Protein AF-A0A7C3UD13-F1 (afdb_monomer_lite)

Structure (mmCIF, N/CA/C/O backbone):
data_AF-A0A7C3UD13-F1
#
_entry.id   AF-A0A7C3UD13-F1
#
loop_
_atom_site.group_PDB
_atom_site.id
_atom_site.type_symbol
_atom_site.label_atom_id
_atom_site.label_alt_id
_atom_site.label_comp_id
_atom_site.label_asym_id
_atom_site.label_entity_id
_atom_site.label_seq_id
_atom_site.pdbx_PDB_ins_code
_atom_site.Cartn_x
_atom_site.Cartn_y
_atom_site.Cartn_z
_atom_site.occupancy
_atom_site.B_iso_or_equiv
_atom_site.auth_seq_id
_atom_site.auth_comp_id
_atom_site.auth_asym_id
_atom_site.auth_atom_id
_atom_site.pdbx_PDB_model_num
ATOM 1 N N . MET A 1 1 ? -13.823 -8.697 20.970 1.00 57.53 1 MET A N 1
ATOM 2 C CA . MET A 1 1 ? -12.431 -8.919 20.507 1.00 57.53 1 MET A CA 1
ATOM 3 C C . MET A 1 1 ? -12.376 -8.844 18.972 1.00 57.53 1 MET A C 1
ATOM 5 O O . MET A 1 1 ? -11.505 -9.437 18.350 1.00 57.53 1 MET A O 1
ATOM 9 N N . ASP A 1 2 ? -13.266 -8.051 18.353 1.00 77.50 2 ASP A N 1
ATOM 10 C CA . ASP A 1 2 ? -13.757 -8.352 16.995 1.00 77.50 2 ASP A CA 1
ATOM 11 C C . ASP A 1 2 ? -13.256 -7.370 15.931 1.00 77.50 2 ASP A C 1
ATOM 13 O O . ASP A 1 2 ? -13.051 -7.743 14.779 1.00 77.50 2 ASP A O 1
ATOM 17 N N . ASN A 1 3 ? -12.941 -6.129 16.322 1.00 86.81 3 ASN A N 1
ATOM 18 C CA . ASN A 1 3 ? -12.449 -5.120 15.381 1.00 86.81 3 ASN A CA 1
ATOM 19 C C . ASN A 1 3 ? -11.005 -5.390 14.917 1.00 86.81 3 ASN A C 1
ATOM 21 O O . ASN A 1 3 ? -10.668 -5.201 13.753 1.00 86.81 3 ASN A O 1
ATOM 25 N N . LYS A 1 4 ? -10.142 -5.879 15.818 1.00 87.88 4 LYS A N 1
ATOM 26 C CA . LYS A 1 4 ? -8.741 -6.184 15.486 1.00 87.88 4 LYS A CA 1
ATOM 27 C C . LYS A 1 4 ? -8.640 -7.318 14.463 1.00 87.88 4 LYS A C 1
ATOM 29 O O . LYS A 1 4 ? -7.922 -7.176 13.480 1.00 87.88 4 LYS A O 1
ATOM 34 N N . LYS A 1 5 ? -9.398 -8.398 14.672 1.00 91.56 5 LYS A N 1
ATOM 35 C CA . LYS A 1 5 ? -9.448 -9.5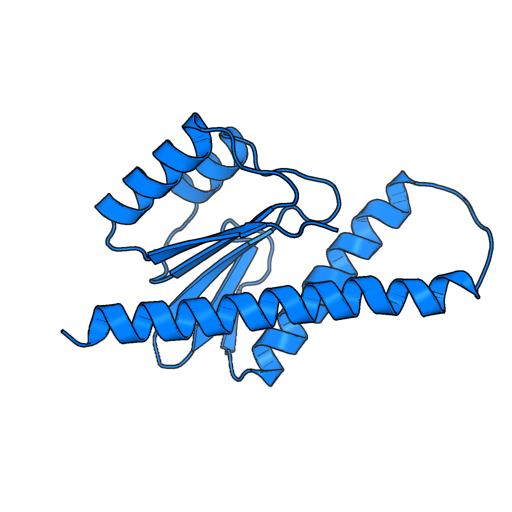42 13.756 1.00 91.56 5 LYS A CA 1
ATOM 36 C C . LYS A 1 5 ? -9.952 -9.123 12.370 1.00 91.56 5 LYS A C 1
ATOM 38 O O . LYS A 1 5 ? -9.318 -9.444 11.373 1.00 91.56 5 LYS A O 1
ATOM 43 N N . LYS A 1 6 ? -11.007 -8.300 12.317 1.00 92.94 6 LYS A N 1
ATOM 44 C CA . LYS A 1 6 ? -11.531 -7.735 11.064 1.00 92.94 6 LYS A CA 1
ATOM 45 C C . LYS A 1 6 ? -10.485 -6.905 10.304 1.00 92.94 6 LYS A C 1
ATOM 47 O O . LYS A 1 6 ? -10.350 -7.043 9.091 1.00 92.94 6 LYS A O 1
ATOM 52 N N . LEU A 1 7 ? -9.720 -6.059 11.001 1.00 93.75 7 LEU A N 1
ATOM 53 C CA . LEU A 1 7 ? -8.634 -5.289 10.379 1.00 93.75 7 LEU A CA 1
ATOM 54 C C . LEU A 1 7 ? -7.526 -6.199 9.832 1.00 93.75 7 LEU A C 1
ATOM 56 O O . LEU A 1 7 ? -6.999 -5.941 8.753 1.00 93.75 7 LEU A O 1
ATOM 60 N N . GLU A 1 8 ? -7.175 -7.259 10.559 1.00 94.19 8 GLU A N 1
ATOM 61 C CA . GLU A 1 8 ? -6.166 -8.233 10.134 1.00 94.19 8 GLU A CA 1
ATOM 62 C C . GLU A 1 8 ? -6.607 -9.029 8.897 1.00 94.19 8 GLU A C 1
ATOM 64 O O . GLU A 1 8 ? -5.792 -9.236 7.995 1.00 94.19 8 GLU A O 1
ATOM 69 N N . GLU A 1 9 ? -7.885 -9.409 8.818 1.00 94.75 9 GLU A N 1
ATOM 70 C CA . GLU A 1 9 ? -8.494 -10.071 7.656 1.00 94.75 9 GLU A CA 1
ATOM 71 C C . GLU A 1 9 ? -8.458 -9.170 6.415 1.00 94.75 9 GLU A C 1
ATOM 73 O O . GLU A 1 9 ? -7.958 -9.581 5.367 1.00 94.75 9 GLU A O 1
ATOM 78 N N . ILE A 1 10 ? -8.879 -7.910 6.546 1.00 94.94 10 ILE A N 1
ATOM 79 C CA . ILE A 1 10 ? -8.844 -6.940 5.441 1.00 94.94 10 ILE A CA 1
ATOM 80 C C . ILE A 1 10 ? -7.403 -6.626 5.026 1.00 94.94 10 ILE A C 1
ATOM 82 O O . ILE A 1 10 ? -7.105 -6.532 3.838 1.00 94.94 10 ILE A O 1
ATOM 86 N N . ALA A 1 11 ? -6.470 -6.517 5.974 1.00 93.56 11 ALA A N 1
ATOM 87 C CA . ALA A 1 11 ? -5.059 -6.339 5.646 1.00 93.56 11 ALA A CA 1
ATOM 88 C C . ALA A 1 11 ? -4.471 -7.565 4.928 1.00 93.56 11 ALA A C 1
ATOM 90 O O . ALA A 1 11 ? -3.588 -7.414 4.083 1.00 93.56 11 ALA A O 1
ATOM 91 N N . ALA A 1 12 ? -4.929 -8.777 5.254 1.00 93.81 12 ALA A N 1
ATOM 92 C CA . ALA A 1 12 ? -4.534 -9.991 4.547 1.00 93.81 12 ALA A CA 1
ATOM 93 C C . ALA A 1 12 ? -5.074 -10.020 3.117 1.00 93.81 12 ALA A C 1
ATOM 95 O O . ALA A 1 12 ? -4.326 -10.363 2.205 1.00 93.81 12 ALA A O 1
ATOM 96 N N . GLU A 1 13 ? -6.325 -9.616 2.916 1.00 95.06 13 GLU A N 1
ATOM 97 C CA . GLU A 1 13 ? -6.918 -9.454 1.590 1.00 95.06 13 GLU A CA 1
ATOM 98 C C . GLU A 1 13 ? -6.155 -8.414 0.758 1.00 95.06 13 GLU A C 1
ATOM 100 O O . GLU A 1 13 ? -5.710 -8.713 -0.346 1.00 95.06 13 GLU A O 1
ATOM 105 N N . LEU A 1 14 ? -5.884 -7.238 1.329 1.00 95.06 14 LEU A N 1
ATOM 106 C CA . LEU A 1 14 ? -5.145 -6.168 0.660 1.00 95.06 14 LEU A CA 1
ATOM 107 C C . LEU A 1 14 ? -3.736 -6.610 0.226 1.00 95.06 14 LEU A C 1
ATOM 109 O O . LEU A 1 14 ? -3.251 -6.214 -0.833 1.00 95.06 14 LEU A O 1
ATOM 113 N N . ARG A 1 15 ? -3.070 -7.459 1.021 1.00 93.19 15 ARG A N 1
ATOM 114 C CA . ARG A 1 15 ? -1.792 -8.074 0.626 1.00 93.19 15 ARG A CA 1
ATOM 115 C C . ARG A 1 15 ? -1.946 -8.995 -0.585 1.00 93.19 15 ARG A C 1
ATOM 117 O O . ARG A 1 15 ? -1.071 -8.967 -1.442 1.00 93.19 15 ARG A O 1
ATOM 124 N N . LYS A 1 16 ? -3.019 -9.793 -0.664 1.00 93.38 16 LYS A N 1
ATOM 125 C CA . LYS A 1 16 ? -3.287 -10.665 -1.823 1.00 93.38 16 LYS A CA 1
ATOM 126 C C . LYS A 1 16 ? -3.498 -9.835 -3.089 1.00 93.38 16 LYS A C 1
ATOM 128 O O . LYS A 1 16 ? -2.813 -10.087 -4.070 1.00 93.38 16 LYS A O 1
ATOM 133 N N . VAL A 1 17 ? -4.318 -8.784 -3.006 1.00 93.69 17 VAL A N 1
ATOM 134 C CA . VAL A 1 17 ? -4.541 -7.815 -4.096 1.00 93.69 17 VAL A CA 1
ATOM 135 C C . VAL A 1 17 ? -3.219 -7.213 -4.584 1.00 93.69 17 VAL A C 1
ATOM 137 O O . VAL A 1 17 ? -2.941 -7.180 -5.779 1.00 93.69 17 VAL A O 1
ATOM 140 N N . ALA A 1 18 ? -2.352 -6.778 -3.664 1.00 90.19 18 ALA A N 1
ATOM 141 C CA . ALA A 1 18 ? -1.055 -6.210 -4.028 1.00 90.19 18 ALA A CA 1
ATOM 142 C C . ALA A 1 18 ? -0.111 -7.220 -4.710 1.00 90.19 18 ALA A C 1
ATOM 144 O O . ALA A 1 18 ? 0.646 -6.843 -5.608 1.00 90.19 18 ALA A O 1
ATOM 145 N N . LEU A 1 19 ? -0.137 -8.487 -4.287 1.00 88.44 19 LEU A N 1
ATOM 146 C CA . LEU A 1 19 ? 0.659 -9.558 -4.894 1.00 88.44 19 LEU A CA 1
ATOM 147 C C . LEU A 1 19 ? 0.129 -9.954 -6.276 1.00 88.44 19 LEU A C 1
ATOM 149 O O . LEU A 1 19 ? 0.923 -10.215 -7.175 1.00 88.44 19 LEU A O 1
ATOM 153 N N . GLU A 1 20 ? -1.185 -9.955 -6.468 1.00 90.56 20 GLU A N 1
ATOM 154 C CA . GLU A 1 20 ? -1.818 -10.202 -7.764 1.00 90.56 20 GLU A CA 1
ATOM 155 C C . GLU A 1 20 ? -1.497 -9.091 -8.769 1.00 90.56 20 GLU A C 1
ATOM 157 O O . GLU A 1 20 ? -1.025 -9.368 -9.871 1.00 90.56 20 GLU A O 1
ATOM 162 N N . ALA A 1 21 ? -1.593 -7.830 -8.347 1.00 89.06 21 ALA A N 1
ATOM 163 C CA . ALA A 1 21 ? -1.186 -6.685 -9.156 1.00 89.06 21 ALA A CA 1
ATOM 164 C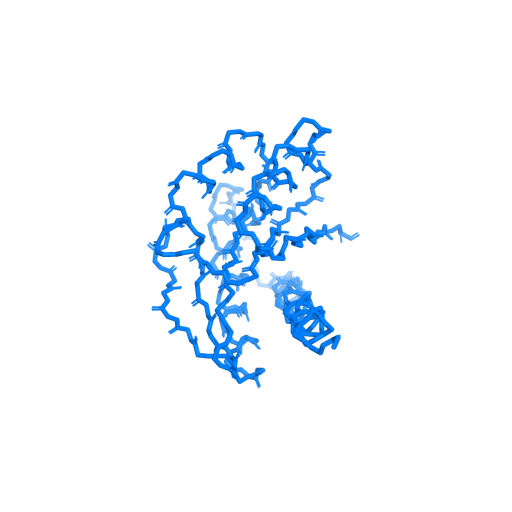 C . ALA A 1 21 ? 0.291 -6.752 -9.581 1.00 89.06 21 ALA A C 1
ATOM 166 O O . ALA A 1 21 ? 0.638 -6.430 -10.723 1.00 89.06 21 ALA A O 1
ATOM 167 N N . LEU A 1 22 ? 1.170 -7.192 -8.669 1.00 84.88 22 LEU A N 1
ATOM 168 C CA . LEU A 1 22 ? 2.579 -7.439 -8.976 1.00 84.88 22 LEU A CA 1
ATOM 169 C C . LEU A 1 22 ? 2.721 -8.568 -9.998 1.00 84.88 22 LEU A C 1
ATOM 171 O O . LEU A 1 22 ? 3.449 -8.410 -10.974 1.00 84.88 22 LEU A O 1
ATOM 175 N N . SER A 1 23 ? 2.024 -9.682 -9.780 1.00 85.25 23 SER A N 1
ATOM 176 C CA . SER A 1 23 ? 2.013 -10.837 -10.675 1.00 85.25 23 SER A CA 1
ATOM 177 C C . SER A 1 23 ? 1.630 -10.420 -12.096 1.00 85.25 23 SER A C 1
ATOM 179 O O . SER A 1 23 ? 2.400 -10.654 -13.022 1.00 85.25 23 SER A O 1
ATOM 181 N N . LEU A 1 24 ? 0.526 -9.688 -12.276 1.00 84.31 24 LEU A N 1
ATOM 182 C CA . LEU A 1 24 ? 0.085 -9.171 -13.577 1.00 84.31 24 LEU A CA 1
ATOM 183 C C . LEU A 1 24 ? 1.105 -8.216 -14.211 1.00 84.31 24 LEU A C 1
ATOM 185 O O . LEU A 1 24 ? 1.395 -8.316 -15.404 1.00 84.31 24 LEU A O 1
ATOM 189 N N . ALA A 1 25 ? 1.707 -7.322 -13.418 1.00 79.31 25 ALA A N 1
ATOM 190 C CA . ALA A 1 25 ? 2.753 -6.416 -13.904 1.00 79.31 25 ALA A CA 1
ATOM 191 C C . ALA A 1 25 ? 4.019 -7.176 -14.343 1.00 79.31 25 ALA A C 1
ATOM 193 O O . ALA A 1 25 ? 4.726 -6.751 -15.258 1.00 79.31 25 ALA A O 1
ATOM 194 N N . CYS A 1 26 ? 4.292 -8.321 -13.715 1.00 75.50 26 CYS A N 1
ATOM 195 C CA . CYS A 1 26 ? 5.365 -9.233 -14.084 1.00 75.50 26 CYS A CA 1
ATOM 196 C C . CYS A 1 26 ? 5.000 -10.140 -15.273 1.00 75.50 26 CYS A C 1
ATOM 198 O O . CYS A 1 26 ? 5.882 -10.425 -16.076 1.00 75.50 26 CYS A O 1
ATOM 200 N N . TYR A 1 27 ? 3.743 -10.568 -15.438 1.00 70.50 27 TYR A N 1
ATOM 201 C CA . TYR A 1 27 ? 3.289 -11.397 -16.566 1.00 70.50 27 TYR A CA 1
ATOM 202 C C . TYR A 1 27 ? 3.157 -10.604 -17.869 1.00 70.50 27 TYR A C 1
ATOM 204 O O . TYR A 1 27 ? 3.548 -11.113 -18.918 1.00 70.50 27 TYR A O 1
ATOM 212 N N . GLY A 1 28 ? 2.736 -9.333 -17.819 1.00 59.47 28 GLY A N 1
ATOM 213 C CA . GLY A 1 28 ? 2.772 -8.438 -18.988 1.00 59.47 28 GLY A CA 1
ATOM 214 C C . GLY A 1 28 ? 4.167 -8.358 -19.634 1.00 59.47 28 GLY A C 1
ATOM 215 O O . GLY A 1 28 ? 4.301 -8.246 -20.849 1.00 59.47 28 GLY A O 1
ATOM 216 N N . ARG A 1 29 ? 5.222 -8.564 -18.833 1.00 54.44 29 ARG A N 1
ATOM 217 C CA . ARG A 1 29 ? 6.626 -8.635 -19.267 1.00 54.44 29 ARG A CA 1
ATOM 218 C C . ARG A 1 29 ? 6.963 -9.862 -20.126 1.00 54.44 29 ARG A C 1
ATOM 220 O O . ARG A 1 29 ? 7.925 -9.799 -20.892 1.00 54.44 29 ARG A O 1
ATOM 227 N N . LEU A 1 30 ? 6.255 -10.988 -19.977 1.00 48.72 30 LEU A N 1
ATOM 228 C CA . LEU A 1 30 ? 6.488 -12.170 -20.820 1.00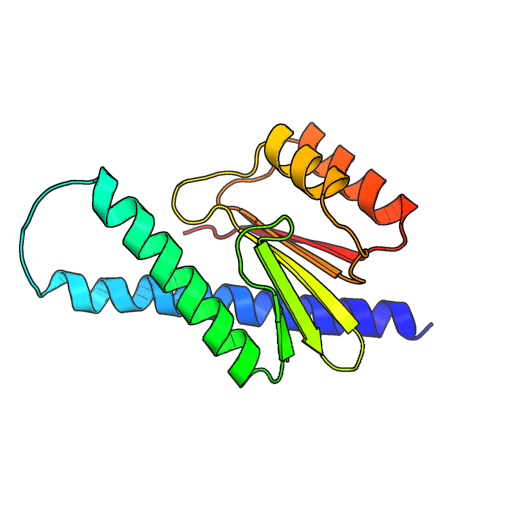 48.72 30 LEU A CA 1
ATOM 229 C C . LEU A 1 30 ? 5.988 -11.929 -22.248 1.00 48.72 30 LEU A C 1
ATOM 231 O O . LEU A 1 30 ? 6.656 -12.355 -23.187 1.00 48.72 30 LEU A O 1
ATOM 235 N N . ASN A 1 31 ? 4.913 -11.153 -22.407 1.00 45.59 31 ASN A N 1
ATOM 236 C CA . ASN A 1 31 ? 4.385 -10.778 -23.720 1.00 45.59 31 ASN A CA 1
ATOM 237 C C . ASN A 1 31 ? 5.199 -9.651 -24.390 1.00 45.59 31 ASN A C 1
ATOM 239 O O . ASN A 1 31 ? 5.387 -9.678 -25.601 1.00 45.59 31 ASN A O 1
ATOM 243 N N . GLU A 1 32 ? 5.787 -8.718 -23.629 1.00 43.66 32 GLU A N 1
ATOM 244 C CA . GLU A 1 32 ? 6.675 -7.671 -24.181 1.00 43.66 32 GLU A CA 1
ATOM 245 C C . GLU A 1 32 ? 8.067 -8.181 -24.596 1.00 43.66 32 GLU A C 1
ATOM 247 O O . GLU A 1 32 ? 8.789 -7.505 -25.328 1.00 43.66 32 GLU A O 1
ATOM 252 N N . ARG A 1 33 ? 8.473 -9.386 -24.170 1.00 47.31 33 ARG A N 1
ATOM 253 C CA . ARG A 1 33 ? 9.722 -10.013 -24.641 1.00 47.31 33 ARG A CA 1
ATOM 254 C C . ARG A 1 33 ? 9.685 -10.387 -26.131 1.00 47.31 33 ARG A C 1
ATOM 256 O O . ARG A 1 33 ? 10.737 -10.719 -26.669 1.00 47.31 33 ARG A O 1
ATOM 263 N N . TRP A 1 34 ? 8.516 -10.337 -26.774 1.00 40.50 34 TRP A N 1
ATOM 264 C CA . TRP A 1 34 ? 8.315 -10.717 -28.177 1.00 40.50 34 TRP A CA 1
ATOM 265 C C . TRP A 1 34 ? 8.131 -9.526 -29.128 1.00 40.50 34 TRP A C 1
ATOM 267 O O . TRP A 1 34 ? 8.251 -9.701 -30.337 1.00 40.50 34 TRP A O 1
ATOM 277 N N . SER A 1 35 ? 7.927 -8.306 -28.621 1.00 37.25 35 SER A N 1
ATOM 278 C CA . SER A 1 35 ? 7.832 -7.105 -29.454 1.00 37.25 35 SER A CA 1
ATOM 279 C C . SER A 1 35 ? 9.004 -6.162 -29.185 1.00 37.25 35 SER A C 1
ATOM 281 O O . SER A 1 35 ? 8.991 -5.363 -28.251 1.00 37.25 35 SER A O 1
ATOM 283 N N . SER A 1 36 ? 9.993 -6.229 -30.072 1.00 40.06 36 SER A N 1
ATOM 284 C CA . SER A 1 36 ? 11.014 -5.209 -30.348 1.00 40.06 36 SER A CA 1
ATOM 285 C C . SER A 1 36 ? 12.106 -4.945 -29.298 1.00 40.06 36 SER A C 1
ATOM 287 O O . SER A 1 36 ? 11.916 -4.358 -28.231 1.00 40.06 36 SER A O 1
ATOM 289 N N . MET A 1 37 ? 13.324 -5.306 -29.713 1.00 45.88 37 MET A N 1
ATOM 290 C CA . MET A 1 37 ? 14.540 -4.555 -29.426 1.00 45.88 37 MET A CA 1
ATOM 291 C C . MET A 1 37 ? 14.269 -3.050 -29.605 1.00 45.88 37 MET A C 1
ATOM 293 O O . MET A 1 37 ? 14.043 -2.631 -30.729 1.00 45.88 37 MET A O 1
ATOM 297 N N . ASP A 1 38 ? 14.285 -2.258 -28.526 1.00 44.66 38 ASP A N 1
ATOM 298 C CA . ASP A 1 38 ? 14.858 -0.905 -28.565 1.00 44.66 38 ASP A CA 1
ATOM 299 C C . ASP A 1 38 ? 15.102 -0.279 -27.177 1.00 44.66 38 ASP A C 1
ATOM 301 O O . ASP A 1 38 ? 14.570 -0.705 -26.136 1.00 44.66 38 ASP A O 1
ATOM 305 N N . GLN A 1 39 ? 16.031 0.672 -27.169 1.00 41.91 39 GLN A N 1
ATOM 306 C CA . GLN A 1 39 ? 16.910 1.074 -26.072 1.00 41.91 39 GLN A CA 1
ATOM 307 C C . GLN A 1 39 ? 16.406 2.270 -25.229 1.00 41.91 39 GLN A C 1
ATOM 309 O O . GLN A 1 39 ? 16.088 3.333 -25.742 1.00 41.91 39 GLN A O 1
ATOM 314 N N . SER A 1 40 ? 16.400 2.103 -23.896 1.00 44.38 40 SER A N 1
ATOM 315 C CA . SER A 1 40 ? 16.878 3.042 -22.848 1.00 44.38 40 SER A CA 1
ATOM 316 C C . SER A 1 40 ? 16.285 2.639 -21.482 1.00 44.38 40 SER A C 1
ATOM 318 O O . SER A 1 40 ? 15.073 2.569 -21.274 1.00 44.38 40 SER A O 1
ATOM 320 N N . TYR A 1 41 ? 17.144 2.301 -20.516 1.00 47.25 41 TYR A N 1
ATOM 321 C CA . TYR A 1 41 ? 16.724 1.765 -19.209 1.00 47.25 41 TYR A CA 1
ATOM 322 C C . TYR A 1 41 ? 15.978 2.791 -18.328 1.00 47.25 41 TYR A C 1
ATOM 324 O O . TYR A 1 41 ? 15.201 2.392 -17.460 1.00 47.25 41 TYR A O 1
ATOM 332 N N . ALA A 1 42 ? 16.157 4.093 -18.581 1.00 45.69 42 ALA A N 1
ATOM 333 C CA . ALA A 1 42 ? 15.497 5.173 -17.843 1.00 45.69 42 ALA A CA 1
ATOM 334 C C . ALA A 1 42 ? 14.004 5.349 -18.206 1.00 45.69 42 ALA A C 1
ATOM 336 O O . ALA A 1 42 ? 13.220 5.743 -17.346 1.00 45.69 42 ALA A O 1
ATOM 337 N N . GLY A 1 43 ? 13.582 4.989 -19.428 1.00 53.16 43 GLY A N 1
ATOM 338 C CA . GLY A 1 43 ? 12.174 5.044 -19.860 1.00 53.16 43 GLY A CA 1
ATOM 339 C C . GLY A 1 43 ? 11.355 3.810 -19.460 1.00 53.16 43 GLY A C 1
ATOM 340 O O . GLY A 1 43 ? 10.204 3.928 -19.041 1.00 53.16 43 GLY A O 1
ATOM 341 N N . LYS A 1 44 ? 11.973 2.618 -19.486 1.00 55.56 44 LYS A N 1
ATOM 342 C CA . LYS A 1 44 ? 11.338 1.351 -19.047 1.00 55.56 44 LYS A CA 1
ATOM 343 C C . LYS A 1 44 ? 11.001 1.373 -17.559 1.00 55.56 44 LYS A C 1
ATOM 345 O O . LYS A 1 44 ? 10.027 0.757 -17.141 1.00 55.56 44 LYS A O 1
ATOM 350 N N . GLY A 1 45 ? 11.831 2.113 -16.823 1.00 61.84 45 GLY A N 1
ATOM 351 C CA . GLY A 1 45 ? 11.444 3.095 -15.817 1.00 61.84 45 GLY A CA 1
ATOM 352 C C . GLY A 1 45 ? 9.959 3.264 -15.467 1.00 61.84 45 GLY A C 1
ATOM 353 O O . GLY A 1 45 ? 9.233 2.397 -14.970 1.00 61.84 45 GLY A O 1
ATOM 354 N N . GLY A 1 46 ? 9.521 4.487 -15.733 1.00 68.19 46 GLY A N 1
ATOM 355 C CA . GLY A 1 46 ? 8.182 4.962 -15.426 1.00 68.19 46 GLY A CA 1
ATOM 356 C C . GLY A 1 46 ? 7.079 4.057 -15.965 1.00 68.19 46 GLY A C 1
ATOM 357 O O . GLY A 1 46 ? 6.096 3.867 -15.257 1.00 68.19 46 GLY A O 1
ATOM 358 N N . LEU A 1 47 ? 7.267 3.428 -17.134 1.00 74.31 47 LEU A N 1
ATOM 359 C CA . LEU A 1 47 ? 6.254 2.548 -17.722 1.00 74.31 47 LEU A CA 1
ATOM 360 C C . LEU A 1 47 ? 5.911 1.368 -16.810 1.00 74.31 47 LEU A C 1
ATOM 362 O O . LEU A 1 47 ? 4.739 1.090 -16.583 1.00 74.31 47 LEU A O 1
ATOM 366 N N . ARG A 1 48 ? 6.911 0.710 -16.215 1.00 73.25 48 ARG A N 1
ATOM 367 C CA . ARG A 1 48 ? 6.655 -0.368 -15.255 1.00 73.25 48 ARG A CA 1
ATOM 368 C C . ARG A 1 48 ? 5.893 0.170 -14.053 1.00 73.25 48 ARG A C 1
ATOM 370 O O . ARG A 1 48 ? 4.814 -0.328 -13.758 1.00 73.25 48 ARG A O 1
ATOM 377 N N . ALA A 1 49 ? 6.399 1.213 -13.396 1.00 76.50 49 ALA A N 1
ATOM 378 C CA . ALA A 1 49 ? 5.726 1.808 -12.236 1.00 76.50 49 ALA A CA 1
ATOM 379 C C . ALA A 1 49 ? 4.254 2.153 -12.531 1.00 76.50 49 ALA A C 1
ATOM 381 O O . ALA A 1 49 ? 3.382 1.921 -11.693 1.00 76.50 49 ALA A O 1
ATOM 382 N N . GLN A 1 50 ? 3.985 2.651 -13.740 1.00 79.06 50 GLN A N 1
ATOM 383 C CA . GLN A 1 50 ? 2.648 2.948 -14.233 1.00 79.06 50 GLN A CA 1
ATOM 384 C C . GLN A 1 50 ? 1.807 1.684 -14.447 1.00 79.06 50 GLN A C 1
ATOM 386 O O . GLN A 1 50 ? 0.689 1.643 -13.945 1.00 79.06 50 GLN A O 1
ATOM 391 N N . LEU A 1 51 ? 2.336 0.643 -15.098 1.00 81.00 51 LEU A N 1
ATOM 392 C CA . LEU A 1 51 ? 1.648 -0.642 -15.285 1.00 81.00 51 LEU A CA 1
ATOM 393 C C . LEU A 1 51 ? 1.292 -1.305 -13.952 1.00 81.00 51 LEU A C 1
ATOM 395 O O . LEU A 1 51 ? 0.155 -1.715 -13.753 1.00 81.00 51 LEU A O 1
ATOM 399 N N . PHE A 1 52 ? 2.228 -1.359 -13.002 1.00 85.50 52 PHE A N 1
ATOM 400 C CA . PHE A 1 52 ? 1.940 -1.890 -11.669 1.00 85.50 52 PHE A CA 1
ATOM 401 C C . PHE A 1 52 ? 0.866 -1.080 -10.957 1.00 85.50 52 PHE A C 1
ATOM 403 O O . PHE A 1 52 ? -0.033 -1.652 -10.353 1.00 85.50 52 PHE A O 1
ATOM 410 N N . ARG A 1 53 ? 0.929 0.251 -11.044 1.00 86.69 53 ARG A N 1
ATOM 411 C CA . ARG A 1 53 ? -0.100 1.115 -10.467 1.00 86.69 53 ARG A CA 1
ATOM 412 C C . ARG A 1 53 ? -1.462 0.874 -11.118 1.00 86.69 53 ARG A C 1
ATOM 414 O O . ARG A 1 53 ? -2.441 0.791 -10.391 1.00 86.69 53 ARG A O 1
ATOM 421 N N . MET A 1 54 ? -1.529 0.736 -12.441 1.00 88.25 54 MET A N 1
ATOM 422 C CA . MET A 1 54 ? -2.770 0.422 -13.157 1.00 88.25 54 MET A CA 1
ATOM 423 C C . MET A 1 54 ? -3.333 -0.937 -12.739 1.00 88.25 54 MET A C 1
ATOM 425 O O . MET A 1 54 ? -4.498 -1.013 -12.365 1.00 88.25 54 MET A O 1
ATOM 429 N N . ASN A 1 55 ? -2.498 -1.977 -12.702 1.00 90.69 55 ASN A N 1
ATOM 430 C CA . ASN A 1 55 ? -2.909 -3.308 -12.256 1.00 90.69 55 ASN A CA 1
ATOM 431 C C . ASN A 1 55 ? -3.354 -3.298 -10.793 1.00 90.69 55 ASN A C 1
ATOM 433 O O . ASN A 1 55 ? -4.339 -3.936 -10.455 1.00 90.69 55 ASN A O 1
ATOM 437 N N . LEU A 1 56 ? -2.678 -2.538 -9.928 1.00 92.12 56 LEU A N 1
ATOM 438 C CA . LEU A 1 56 ? -3.068 -2.403 -8.528 1.00 92.12 56 LEU A CA 1
ATOM 439 C C . LEU A 1 56 ? -4.436 -1.740 -8.381 1.00 92.12 56 LEU A C 1
ATOM 441 O O . LEU A 1 56 ? -5.224 -2.183 -7.556 1.00 92.12 56 LEU A O 1
ATOM 445 N N . LEU A 1 57 ? -4.732 -0.714 -9.180 1.00 93.25 57 LEU A N 1
ATOM 446 C CA . LEU A 1 57 ? -6.059 -0.098 -9.200 1.00 93.25 57 LEU A CA 1
ATOM 447 C C . LEU A 1 57 ? -7.125 -1.070 -9.734 1.00 93.25 57 LEU A C 1
ATOM 449 O O . LEU A 1 57 ? -8.183 -1.155 -9.122 1.00 93.25 57 LEU A O 1
ATOM 453 N N . SER A 1 58 ? -6.828 -1.839 -10.789 1.00 93.50 58 SER A N 1
ATOM 454 C CA . SER A 1 58 ? -7.737 -2.870 -11.328 1.00 93.50 58 SER A CA 1
ATOM 455 C C . SER A 1 58 ? -8.031 -3.960 -10.300 1.00 93.50 58 SER A C 1
ATOM 457 O O . SER A 1 58 ? -9.183 -4.216 -9.985 1.00 93.50 58 SER A O 1
ATOM 459 N N . CYS A 1 59 ? -6.993 -4.538 -9.687 1.00 95.44 59 CYS A N 1
ATOM 460 C CA . CYS A 1 59 ? -7.154 -5.593 -8.686 1.00 95.44 59 CYS A CA 1
ATOM 461 C C . CYS A 1 59 ? -7.903 -5.093 -7.439 1.00 95.44 59 CYS A C 1
ATOM 463 O O . CYS A 1 59 ? -8.620 -5.857 -6.800 1.00 95.44 59 CYS A O 1
ATOM 465 N N . LEU A 1 60 ? -7.728 -3.821 -7.059 1.00 96.56 60 LEU A N 1
ATOM 466 C CA . LEU A 1 60 ? -8.503 -3.208 -5.978 1.00 96.56 60 LEU A CA 1
ATOM 467 C C . LEU A 1 60 ? -9.987 -3.125 -6.349 1.00 96.56 60 LEU A C 1
ATOM 469 O O . LEU A 1 60 ? -10.823 -3.539 -5.548 1.00 96.56 60 LEU A O 1
ATOM 473 N N . ASP A 1 61 ? -10.299 -2.628 -7.545 1.00 96.38 61 ASP A N 1
ATOM 474 C CA . ASP A 1 61 ? -11.670 -2.509 -8.047 1.00 96.38 61 ASP A CA 1
ATOM 475 C C . ASP A 1 61 ? -12.358 -3.881 -8.158 1.00 96.38 61 ASP A C 1
ATOM 477 O O . ASP A 1 61 ? -13.430 -4.086 -7.590 1.00 96.38 61 ASP A O 1
ATOM 481 N N . GLU A 1 62 ? -11.681 -4.867 -8.752 1.00 96.44 62 GLU A N 1
ATOM 482 C CA . GLU A 1 62 ? -12.143 -6.260 -8.857 1.00 96.44 62 GLU A CA 1
ATOM 483 C C . GLU A 1 62 ? -12.372 -6.904 -7.483 1.00 96.44 62 GLU A C 1
ATOM 485 O O . GLU A 1 62 ? -13.328 -7.656 -7.281 1.00 96.44 62 GLU A O 1
ATOM 490 N N . ALA A 1 63 ? -11.536 -6.568 -6.497 1.00 95.81 63 ALA A N 1
ATOM 491 C CA . ALA A 1 63 ? -11.711 -6.996 -5.115 1.00 95.81 63 ALA A CA 1
ATOM 492 C C . ALA A 1 63 ? -12.763 -6.170 -4.347 1.00 95.81 63 ALA A C 1
ATOM 494 O O . 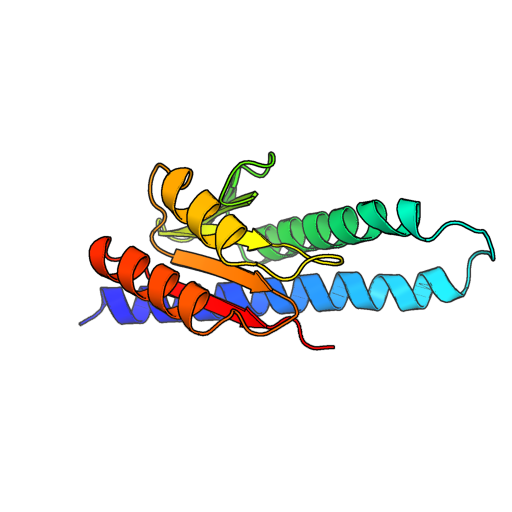ALA A 1 63 ? -12.945 -6.387 -3.146 1.00 95.81 63 ALA A O 1
ATOM 495 N N . GLY A 1 64 ? -13.468 -5.234 -4.985 1.00 97.00 64 GLY A N 1
ATOM 496 C CA . GLY A 1 64 ? -14.539 -4.437 -4.384 1.00 97.00 64 GLY A CA 1
ATOM 497 C C . GLY A 1 64 ? -14.055 -3.305 -3.474 1.00 97.00 64 GLY A C 1
ATOM 498 O O . GLY A 1 64 ? -14.745 -2.947 -2.516 1.00 97.00 64 GLY A O 1
ATOM 499 N N . TRP A 1 65 ? -12.859 -2.768 -3.717 1.00 97.25 65 TRP A N 1
ATOM 500 C CA . TRP A 1 65 ? -12.348 -1.578 -3.041 1.00 97.25 65 TRP A CA 1
ATOM 501 C C . TRP A 1 65 ? -12.705 -0.316 -3.826 1.00 97.25 65 TRP A C 1
ATOM 503 O O . TRP A 1 65 ? -12.372 -0.179 -4.997 1.00 97.25 65 TRP A O 1
ATOM 513 N N . SER A 1 66 ? -13.294 0.672 -3.158 1.00 96.56 66 SER A N 1
ATOM 514 C CA . SER A 1 66 ? -13.538 1.987 -3.753 1.00 96.56 66 SER A CA 1
ATOM 515 C C . SER A 1 66 ? -12.291 2.864 -3.644 1.00 96.56 66 SER A C 1
ATOM 517 O O . SER A 1 66 ? -11.829 3.152 -2.537 1.00 96.56 66 SER A O 1
ATOM 519 N N . ILE A 1 67 ? -11.743 3.317 -4.772 1.00 94.94 67 ILE A N 1
ATOM 520 C CA . ILE A 1 67 ? -10.572 4.204 -4.797 1.00 94.94 67 ILE A CA 1
ATOM 521 C C . ILE A 1 67 ? -10.977 5.624 -4.380 1.00 94.94 67 ILE A C 1
ATOM 523 O O . ILE A 1 67 ? -11.809 6.260 -5.017 1.00 94.94 67 ILE A O 1
ATOM 527 N N . VAL A 1 68 ? -10.357 6.137 -3.316 1.00 91.75 68 VAL A N 1
ATOM 528 C CA . VAL A 1 68 ? -10.578 7.500 -2.799 1.00 91.75 68 VAL A CA 1
ATOM 529 C C . VAL A 1 68 ? -9.634 8.489 -3.467 1.00 91.75 68 VAL A C 1
ATOM 531 O O . VAL A 1 68 ? -10.027 9.587 -3.853 1.00 91.75 68 VAL A O 1
ATOM 534 N N . SER A 1 69 ? -8.359 8.120 -3.579 1.00 88.88 69 SER A N 1
ATOM 535 C CA . SER A 1 69 ? -7.366 8.929 -4.271 1.00 88.88 69 SER A CA 1
ATOM 536 C C . SER A 1 69 ? -6.221 8.070 -4.779 1.00 88.88 69 SER A C 1
ATOM 538 O O . SER A 1 69 ? -5.840 7.070 -4.173 1.00 88.88 69 SER A O 1
ATOM 540 N N . SER A 1 70 ? -5.648 8.489 -5.901 1.00 83.00 70 SER A N 1
ATOM 541 C CA . SER A 1 70 ? -4.497 7.825 -6.508 1.00 83.00 70 SER A CA 1
ATOM 542 C C . SER A 1 70 ? -3.389 8.797 -6.904 1.00 83.00 70 SER A C 1
ATOM 544 O O . SER A 1 70 ? -2.384 8.345 -7.425 1.00 83.00 70 SER A O 1
ATOM 546 N N . ASN A 1 71 ? -3.527 10.114 -6.706 1.00 67.38 71 ASN A N 1
ATOM 547 C CA . ASN A 1 71 ? -2.743 11.138 -7.422 1.00 67.38 71 ASN A CA 1
ATOM 548 C C . ASN A 1 71 ? -1.419 11.574 -6.754 1.00 67.38 71 ASN A C 1
ATOM 550 O O . ASN A 1 71 ? -1.062 12.745 -6.792 1.00 67.38 71 ASN A O 1
ATOM 554 N N . GLY A 1 72 ? -0.646 10.633 -6.200 1.00 62.50 72 GLY A N 1
ATOM 555 C CA . GLY A 1 72 ? 0.769 10.873 -5.861 1.00 62.50 72 GLY A CA 1
ATOM 556 C C . GLY A 1 72 ? 1.050 11.593 -4.535 1.00 62.50 72 GLY A C 1
ATOM 557 O O . GLY A 1 72 ? 2.171 12.051 -4.325 1.00 62.50 72 GLY A O 1
ATOM 558 N N . GLY A 1 73 ? 0.066 11.664 -3.634 1.00 73.88 73 GLY A N 1
ATOM 559 C CA . GLY A 1 73 ? 0.305 11.988 -2.223 1.00 73.88 73 GLY A CA 1
ATOM 560 C C . GLY A 1 73 ? 0.964 10.826 -1.471 1.00 73.88 73 GLY A C 1
ATOM 561 O O . GLY A 1 73 ? 1.335 9.818 -2.069 1.00 73.88 73 GLY A O 1
ATOM 562 N N . SER A 1 74 ? 1.087 10.943 -0.149 1.00 79.75 74 SER A N 1
ATOM 563 C CA . SER A 1 74 ? 1.510 9.826 0.697 1.00 79.75 74 SER A CA 1
ATOM 564 C C . SER A 1 74 ? 0.440 9.548 1.761 1.00 79.75 74 SER A C 1
ATOM 566 O O . SER A 1 74 ? 0.205 10.400 2.622 1.00 79.75 74 SER A O 1
ATOM 568 N N . PRO A 1 75 ? -0.246 8.390 1.719 1.00 85.25 75 PRO A N 1
ATOM 569 C CA . PRO A 1 75 ? -0.007 7.240 0.840 1.00 85.25 75 PRO A CA 1
ATOM 570 C C . PRO A 1 75 ? -0.382 7.494 -0.633 1.00 85.25 75 PRO A C 1
ATOM 572 O O . PRO A 1 7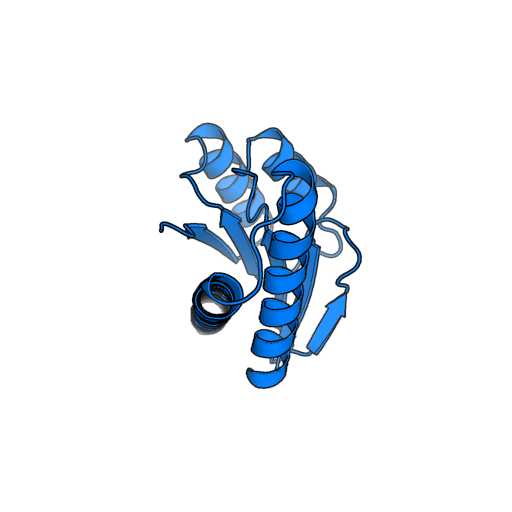5 ? -1.345 8.203 -0.921 1.00 85.25 75 PRO A O 1
ATOM 575 N N . SER A 1 76 ? 0.373 6.877 -1.548 1.00 89.25 76 SER A N 1
ATOM 576 C CA . SER A 1 76 ? 0.195 7.004 -3.006 1.00 89.25 76 SER A CA 1
ATOM 577 C C . SER A 1 76 ? -1.187 6.607 -3.531 1.00 89.25 76 SER A C 1
ATOM 579 O O . SER A 1 76 ? -1.660 7.188 -4.510 1.00 89.25 76 SER A O 1
ATOM 581 N N . ILE A 1 77 ? -1.835 5.638 -2.882 1.00 92.62 77 ILE A N 1
ATOM 582 C CA . ILE A 1 77 ? -3.203 5.202 -3.166 1.00 92.62 77 ILE A CA 1
ATOM 583 C C . ILE A 1 77 ? -3.963 5.128 -1.846 1.00 92.62 77 ILE A C 1
ATOM 585 O O . ILE A 1 77 ? -3.437 4.650 -0.836 1.00 92.62 77 ILE A O 1
ATOM 589 N N . ARG A 1 78 ? -5.216 5.571 -1.866 1.00 94.31 78 ARG A N 1
ATOM 590 C CA . ARG A 1 78 ? -6.186 5.397 -0.790 1.00 94.31 78 ARG A CA 1
ATOM 591 C C . ARG A 1 78 ? -7.399 4.676 -1.337 1.00 94.31 78 ARG A C 1
ATOM 593 O O . ARG A 1 78 ? -7.926 5.065 -2.378 1.00 94.31 78 ARG A O 1
ATOM 600 N N . ALA A 1 79 ? -7.837 3.650 -0.628 1.00 95.50 79 ALA A N 1
ATOM 601 C CA . ALA A 1 79 ? -8.994 2.860 -1.005 1.00 95.50 79 ALA A CA 1
ATOM 602 C C . ALA A 1 79 ? -9.814 2.495 0.235 1.00 95.50 79 ALA A C 1
ATOM 604 O O . ALA A 1 79 ? -9.267 2.364 1.331 1.00 95.50 79 ALA A O 1
ATOM 605 N N . ILE A 1 80 ? -11.123 2.338 0.070 1.00 96.31 80 ILE A N 1
ATOM 606 C CA . ILE A 1 80 ? -12.055 1.995 1.143 1.00 96.31 80 ILE A CA 1
ATOM 607 C C . ILE A 1 80 ? -12.768 0.696 0.793 1.00 96.31 80 ILE A C 1
ATOM 609 O O . ILE A 1 80 ? -13.250 0.525 -0.323 1.00 96.31 80 ILE A O 1
ATOM 613 N N . LYS A 1 81 ? -12.893 -0.193 1.778 1.00 96.12 81 LYS A N 1
ATOM 614 C CA . LYS A 1 81 ? -13.745 -1.380 1.697 1.00 96.12 81 LYS A CA 1
ATOM 615 C C . LYS A 1 81 ? -14.393 -1.641 3.049 1.00 96.12 81 LYS A C 1
ATOM 617 O O . LYS A 1 81 ? -13.736 -1.555 4.083 1.00 96.12 81 LYS A O 1
ATOM 622 N N . TYR A 1 82 ? -15.697 -1.912 3.065 1.00 94.62 82 TYR A N 1
ATOM 623 C CA . TYR A 1 82 ? -16.471 -2.140 4.299 1.00 94.62 82 TYR A CA 1
ATOM 624 C C . TYR A 1 82 ? -16.305 -1.041 5.370 1.00 94.62 82 TYR A C 1
ATOM 626 O O . TYR A 1 82 ? -16.231 -1.335 6.567 1.00 94.62 82 TYR A O 1
ATOM 634 N N . GLY A 1 83 ? -16.207 0.222 4.936 1.00 93.06 83 GLY A N 1
ATOM 635 C CA . GLY A 1 83 ? -15.988 1.381 5.813 1.00 93.06 83 GLY A CA 1
ATOM 636 C C . GLY A 1 83 ? -14.575 1.486 6.400 1.00 93.06 83 GLY A C 1
ATOM 637 O O . GLY A 1 83 ? -14.330 2.344 7.242 1.00 93.06 83 GLY A O 1
ATOM 638 N N . ILE A 1 84 ? -13.647 0.624 5.978 1.00 94.69 84 ILE A N 1
ATOM 639 C CA . ILE A 1 84 ? -12.256 0.609 6.426 1.00 94.69 84 ILE A CA 1
ATOM 640 C C . ILE A 1 84 ? -11.386 1.192 5.324 1.00 94.69 84 ILE A C 1
ATOM 642 O O . ILE A 1 84 ? -11.360 0.698 4.198 1.00 94.69 84 ILE A O 1
ATOM 646 N N . GLU A 1 85 ? -10.670 2.255 5.669 1.00 95.31 85 GLU A N 1
ATOM 647 C CA . GLU A 1 85 ? -9.757 2.915 4.754 1.00 95.31 85 GLU A CA 1
ATOM 648 C C . GLU A 1 85 ? -8.353 2.312 4.844 1.00 95.31 85 GLU A C 1
ATOM 650 O O . GLU A 1 85 ? -7.786 2.166 5.934 1.00 95.31 85 GLU A O 1
ATOM 655 N N . ALA A 1 86 ? -7.775 2.011 3.685 1.00 95.50 86 ALA A N 1
ATOM 656 C CA . ALA A 1 86 ? -6.400 1.582 3.530 1.00 95.50 86 ALA A CA 1
ATOM 657 C C . ALA A 1 86 ? -5.580 2.609 2.743 1.00 95.50 86 ALA A C 1
ATOM 659 O O . ALA A 1 86 ? -6.000 3.115 1.703 1.00 95.50 86 ALA A O 1
ATOM 660 N N . GLY A 1 87 ? -4.374 2.877 3.237 1.00 95.12 87 GLY A N 1
ATOM 661 C CA . GLY A 1 87 ? -3.330 3.597 2.523 1.00 95.12 87 GLY A CA 1
ATOM 662 C C . GLY A 1 87 ? -2.297 2.635 1.952 1.00 95.12 87 GLY A C 1
ATOM 663 O O . GLY A 1 87 ? -1.773 1.796 2.683 1.00 95.12 87 GLY A O 1
ATOM 664 N N . ILE A 1 88 ? -1.958 2.774 0.676 1.00 94.00 88 ILE A N 1
ATOM 665 C CA . ILE A 1 88 ? -0.925 1.975 0.017 1.00 94.00 88 ILE A CA 1
ATOM 666 C C . ILE A 1 88 ? 0.177 2.913 -0.466 1.00 94.00 88 ILE A C 1
ATOM 668 O O . ILE A 1 88 ? -0.068 3.850 -1.228 1.00 94.00 88 ILE A O 1
ATOM 672 N N . GLU A 1 89 ? 1.403 2.658 -0.025 1.00 92.56 89 GLU A N 1
ATOM 673 C CA . GLU A 1 89 ? 2.601 3.328 -0.527 1.00 92.56 89 GLU A CA 1
ATOM 674 C C . GLU A 1 89 ? 3.457 2.287 -1.251 1.00 92.56 89 GLU A C 1
ATOM 676 O O . GLU A 1 89 ? 3.751 1.221 -0.703 1.00 92.56 89 GLU A O 1
ATOM 681 N N . SER A 1 90 ? 3.860 2.591 -2.483 1.00 87.75 90 SER A N 1
ATOM 682 C CA . SER A 1 90 ? 4.731 1.728 -3.278 1.00 87.75 90 SER A CA 1
ATOM 683 C C . SER A 1 90 ? 5.913 2.511 -3.830 1.00 87.75 90 SER A C 1
ATOM 685 O O . SER A 1 90 ? 5.784 3.657 -4.257 1.00 87.75 90 SER A O 1
ATOM 687 N N . LYS A 1 91 ? 7.078 1.864 -3.844 1.00 80.00 91 LYS A N 1
ATOM 688 C CA . LYS A 1 91 ? 8.287 2.345 -4.531 1.00 80.00 91 LYS A CA 1
ATOM 689 C C . LYS A 1 91 ? 8.689 1.452 -5.707 1.00 80.00 91 LYS A C 1
ATOM 691 O O . LYS A 1 91 ? 9.786 1.586 -6.249 1.00 80.00 91 LYS A O 1
ATOM 696 N N . TRP A 1 92 ? 7.810 0.540 -6.111 1.00 72.62 92 TRP A N 1
ATOM 697 C CA . TRP A 1 92 ? 8.062 -0.346 -7.238 1.00 72.62 92 TRP A CA 1
ATOM 698 C C . TRP A 1 92 ? 8.084 0.429 -8.573 1.00 72.62 92 TRP A C 1
ATOM 700 O O . TRP A 1 92 ? 7.283 1.349 -8.748 1.00 72.62 92 TRP A O 1
ATOM 710 N N . PRO A 1 93 ? 8.966 0.072 -9.529 1.00 62.22 93 PRO A N 1
ATOM 711 C CA . PRO A 1 93 ? 9.964 -1.007 -9.487 1.00 62.22 93 PRO A CA 1
ATOM 712 C C . PRO A 1 93 ? 11.393 -0.551 -9.120 1.00 62.22 93 PRO A C 1
ATOM 714 O O . PRO A 1 93 ? 12.279 -1.398 -9.057 1.00 62.22 93 PRO A O 1
ATOM 717 N N . TYR A 1 94 ? 11.669 0.745 -8.915 1.00 60.09 94 TYR A N 1
ATOM 718 C CA . TYR A 1 94 ? 13.059 1.247 -8.791 1.00 60.09 94 TYR A CA 1
ATOM 719 C C . TYR A 1 94 ? 13.524 1.541 -7.372 1.00 60.09 94 TYR A C 1
ATOM 721 O O . TYR A 1 94 ? 14.690 1.881 -7.178 1.00 60.09 94 TYR A O 1
ATOM 729 N N . GLY A 1 95 ? 12.646 1.452 -6.377 1.00 66.56 95 GLY A N 1
ATOM 730 C CA . GLY A 1 95 ? 12.944 1.955 -5.047 1.00 66.56 95 GLY A CA 1
ATOM 731 C C . GLY A 1 95 ? 12.754 0.929 -3.944 1.00 66.56 95 GLY A C 1
ATOM 732 O O . GLY A 1 95 ? 11.759 0.209 -3.870 1.00 66.56 95 GLY A O 1
ATOM 733 N N . ASN A 1 96 ? 13.704 0.945 -3.018 1.00 78.88 96 ASN A N 1
ATOM 734 C CA . ASN A 1 96 ? 13.461 0.504 -1.654 1.00 78.88 96 ASN A CA 1
ATOM 735 C C . ASN A 1 96 ? 12.921 1.697 -0.879 1.00 78.88 96 ASN A C 1
ATOM 737 O O . ASN A 1 96 ? 13.431 2.804 -1.049 1.00 78.88 96 ASN A O 1
ATOM 741 N N . MET A 1 97 ? 11.943 1.478 -0.004 1.00 87.94 97 MET A N 1
ATOM 742 C CA . MET A 1 97 ? 11.596 2.521 0.955 1.00 87.94 97 MET A CA 1
ATOM 743 C C . MET A 1 97 ? 12.751 2.705 1.935 1.00 87.94 97 MET A C 1
ATOM 745 O O . MET A 1 97 ? 13.092 1.793 2.693 1.00 87.94 97 MET A O 1
ATOM 749 N N . ASN A 1 98 ? 13.357 3.888 1.919 1.00 88.62 98 ASN A N 1
ATOM 750 C CA . ASN A 1 98 ? 14.334 4.277 2.926 1.00 88.62 98 ASN A CA 1
ATOM 751 C C . ASN A 1 98 ? 13.635 4.940 4.130 1.00 88.62 98 ASN A C 1
ATOM 753 O O . ASN A 1 98 ? 12.423 5.162 4.142 1.00 88.62 98 ASN A O 1
ATOM 757 N N . LEU A 1 99 ? 14.404 5.264 5.172 1.00 91.31 99 LEU A N 1
ATOM 758 C CA . LEU A 1 99 ? 13.871 5.939 6.359 1.00 91.31 99 LEU A CA 1
ATOM 759 C C . LEU A 1 99 ? 13.202 7.284 6.027 1.00 91.31 99 LEU A C 1
ATOM 761 O O . LEU A 1 99 ? 12.206 7.638 6.654 1.00 91.31 99 LEU A O 1
ATOM 765 N N . GLY A 1 100 ? 13.742 8.032 5.063 1.00 91.31 100 GLY A N 1
ATOM 766 C CA . GLY A 1 100 ? 13.187 9.304 4.606 1.00 91.31 100 GLY A CA 1
ATOM 767 C C . GLY A 1 100 ? 11.806 9.140 3.978 1.00 91.31 100 GLY A C 1
ATOM 768 O O . GLY A 1 100 ? 10.895 9.884 4.331 1.00 91.31 100 GLY A O 1
ATOM 769 N N . ASP A 1 101 ? 11.619 8.124 3.134 1.00 89.88 101 ASP A N 1
ATOM 770 C CA . ASP A 1 101 ? 10.322 7.788 2.537 1.00 89.88 101 ASP A CA 1
ATOM 771 C C . ASP A 1 101 ? 9.290 7.424 3.607 1.00 89.88 101 ASP A C 1
ATOM 773 O O . ASP A 1 101 ? 8.173 7.941 3.607 1.00 89.88 101 ASP A O 1
ATOM 777 N N . VAL A 1 102 ? 9.686 6.589 4.572 1.00 92.50 102 VAL A N 1
ATOM 778 C CA . VAL A 1 102 ? 8.827 6.204 5.699 1.00 92.50 102 VAL A CA 1
ATOM 779 C C . VAL A 1 102 ? 8.456 7.430 6.536 1.00 92.50 102 VAL A C 1
ATOM 781 O O . VAL A 1 102 ? 7.285 7.635 6.845 1.00 92.50 102 VAL A O 1
ATOM 784 N N . LYS A 1 103 ? 9.422 8.298 6.862 1.00 93.06 103 LYS A N 1
ATOM 785 C CA . LYS A 1 103 ? 9.164 9.552 7.589 1.00 93.06 103 LYS A CA 1
ATOM 786 C C . LYS A 1 103 ? 8.267 10.502 6.795 1.00 93.06 103 LYS A C 1
ATOM 788 O O . LYS A 1 103 ? 7.438 11.184 7.395 1.00 93.06 103 LYS A O 1
ATOM 793 N N . ARG A 1 104 ? 8.407 10.560 5.469 1.00 92.12 104 ARG A N 1
ATOM 794 C CA . ARG A 1 104 ? 7.543 11.358 4.592 1.00 92.12 104 ARG A CA 1
ATOM 795 C C . ARG A 1 104 ? 6.099 10.873 4.676 1.00 92.12 104 ARG A C 1
ATOM 797 O O . ARG A 1 104 ? 5.240 11.664 5.059 1.00 92.12 104 ARG A O 1
ATOM 804 N N . LEU A 1 105 ? 5.870 9.575 4.477 1.00 92.50 105 LEU A N 1
ATOM 805 C CA . LEU A 1 105 ? 4.557 8.953 4.658 1.00 92.50 105 LEU A CA 1
ATOM 806 C C . LEU A 1 105 ? 3.972 9.259 6.039 1.00 92.50 105 LEU A C 1
ATOM 808 O O . LEU A 1 105 ? 2.831 9.689 6.159 1.00 92.50 105 LEU A O 1
ATOM 812 N N . MET A 1 106 ? 4.768 9.109 7.098 1.00 92.75 106 MET A N 1
ATOM 813 C CA . MET A 1 106 ? 4.334 9.381 8.470 1.00 92.75 106 MET A CA 1
ATOM 814 C C . MET A 1 106 ? 3.875 10.830 8.713 1.00 92.75 106 MET A C 1
ATOM 816 O O . MET A 1 106 ? 3.063 11.062 9.617 1.00 92.75 106 MET A O 1
ATOM 820 N N . ARG A 1 107 ? 4.424 11.802 7.972 1.00 92.19 107 ARG A N 1
ATOM 821 C CA . ARG A 1 107 ? 4.087 13.233 8.080 1.00 92.19 107 ARG A CA 1
ATOM 822 C C . ARG A 1 107 ? 2.872 13.606 7.236 1.00 92.19 107 ARG A C 1
ATOM 824 O O . ARG A 1 107 ? 2.023 14.361 7.708 1.00 92.19 107 ARG A O 1
ATOM 831 N N . GLU A 1 108 ? 2.814 13.086 6.016 1.00 90.12 108 GLU A N 1
ATOM 832 C CA . GLU A 1 108 ? 1.839 13.475 4.991 1.00 90.12 108 GLU A CA 1
ATOM 833 C C . GLU A 1 108 ? 0.535 12.672 5.060 1.00 90.12 108 GLU A C 1
ATOM 835 O O . GLU A 1 108 ? -0.494 13.145 4.589 1.00 90.12 108 GLU A O 1
ATOM 840 N N . CYS A 1 109 ? 0.540 11.510 5.719 1.00 87.50 109 CYS A N 1
ATOM 841 C CA . CYS A 1 109 ? -0.631 10.648 5.848 1.00 87.50 109 CYS A CA 1
ATOM 842 C C . CYS A 1 109 ? -1.726 11.283 6.734 1.00 87.50 109 CYS A C 1
ATOM 844 O O . CYS A 1 109 ? -1.755 11.106 7.961 1.00 87.50 109 CYS A O 1
ATOM 846 N N . LYS A 1 110 ? -2.615 12.065 6.099 1.00 81.94 110 LYS A N 1
ATOM 847 C CA . LYS A 1 110 ? -3.774 12.754 6.695 1.00 81.94 110 LYS A CA 1
ATOM 848 C C . LYS A 1 110 ? -4.964 12.809 5.702 1.00 81.94 110 LYS A C 1
ATOM 850 O O . LYS A 1 110 ? -4.745 13.148 4.543 1.00 81.94 110 LYS A O 1
ATOM 855 N N . PRO A 1 111 ? -6.223 12.528 6.115 1.00 81.00 111 PRO A N 1
ATOM 856 C CA . PRO A 1 111 ? -6.613 11.833 7.349 1.00 81.00 111 PRO A CA 1
ATOM 857 C C . PRO A 1 111 ? -5.997 10.430 7.437 1.00 81.00 111 PRO A C 1
ATOM 859 O O . PRO A 1 111 ? -5.552 9.886 6.431 1.00 81.00 111 PRO A O 1
ATOM 862 N N . LYS A 1 112 ? -5.911 9.875 8.649 1.00 84.62 112 LYS A N 1
ATOM 863 C CA . LYS A 1 112 ? -5.181 8.627 8.918 1.00 84.62 112 LYS A CA 1
ATOM 864 C C . LYS A 1 112 ? -6.044 7.409 8.538 1.00 84.62 112 LYS A C 1
ATOM 866 O O . LYS A 1 112 ? -7.105 7.261 9.141 1.00 84.62 112 LYS A O 1
ATOM 871 N N . PRO A 1 113 ? -5.600 6.533 7.620 1.00 91.25 113 PRO A N 1
ATOM 872 C CA . PRO A 1 113 ? -6.310 5.301 7.293 1.00 91.25 113 PRO A CA 1
ATOM 873 C C . PRO A 1 113 ? -6.201 4.298 8.450 1.00 91.25 113 PRO A C 1
ATOM 875 O O . PRO A 1 113 ? -5.287 4.372 9.275 1.00 91.25 113 PRO A O 1
ATOM 878 N N . SER A 1 114 ? -7.109 3.326 8.498 1.00 95.50 114 SER A N 1
ATOM 879 C CA . SER A 1 114 ? -7.083 2.254 9.501 1.00 95.50 114 SER A CA 1
ATOM 880 C C . SER A 1 114 ? -5.974 1.235 9.229 1.00 95.50 114 SER A C 1
ATOM 882 O O . SER A 1 114 ? -5.444 0.623 10.159 1.00 95.50 114 SER A O 1
ATOM 884 N N . ILE A 1 115 ? -5.612 1.062 7.956 1.00 96.12 115 ILE A N 1
ATOM 885 C CA . ILE A 1 115 ? -4.570 0.144 7.492 1.00 96.12 115 ILE A CA 1
ATOM 886 C C . ILE A 1 115 ? -3.567 0.926 6.647 1.00 96.12 115 ILE A C 1
ATOM 888 O O . ILE A 1 115 ? -3.951 1.760 5.830 1.00 96.12 115 ILE A O 1
ATOM 892 N N . ILE A 1 116 ? -2.276 0.637 6.805 1.00 95.56 116 ILE A N 1
ATOM 893 C CA . ILE A 1 116 ? -1.251 1.083 5.856 1.00 95.56 116 ILE A CA 1
ATOM 894 C C . ILE A 1 116 ? -0.454 -0.113 5.374 1.00 95.56 116 ILE A C 1
ATOM 896 O O . ILE A 1 116 ? 0.110 -0.852 6.182 1.00 95.56 116 ILE A O 1
ATOM 900 N N . LEU A 1 117 ? -0.373 -0.259 4.056 1.00 94.81 117 LEU A N 1
ATOM 901 C CA . LEU A 1 117 ? 0.434 -1.258 3.383 1.00 94.81 117 LEU A CA 1
ATOM 902 C C . LEU A 1 117 ? 1.628 -0.592 2.691 1.00 94.81 117 LEU A C 1
ATOM 904 O O . LEU A 1 117 ? 1.463 0.219 1.781 1.00 94.81 117 LEU A O 1
ATOM 908 N N . LEU A 1 118 ? 2.836 -0.958 3.118 1.00 93.50 118 LEU A N 1
ATOM 909 C CA . LEU A 1 118 ? 4.075 -0.593 2.435 1.00 93.50 118 LEU A CA 1
ATOM 910 C C . LEU A 1 118 ? 4.481 -1.708 1.483 1.00 93.50 118 LEU A C 1
ATOM 912 O O . LEU A 1 118 ? 4.719 -2.833 1.925 1.00 93.50 118 LEU A O 1
ATOM 916 N N . LEU A 1 119 ? 4.605 -1.381 0.202 1.00 89.88 119 LEU A N 1
ATOM 917 C CA . LEU A 1 119 ? 5.106 -2.282 -0.829 1.00 89.88 119 LEU A CA 1
ATOM 918 C C . LEU A 1 119 ? 6.552 -1.904 -1.166 1.00 89.88 119 LEU A C 1
ATOM 920 O O . LEU A 1 119 ? 6.820 -0.838 -1.727 1.00 89.88 119 LEU A O 1
ATOM 924 N N . THR A 1 120 ? 7.502 -2.757 -0.786 1.00 87.50 120 THR A N 1
ATOM 925 C CA . THR A 1 120 ? 8.942 -2.490 -0.937 1.00 87.50 120 THR A CA 1
ATOM 926 C C . THR A 1 120 ? 9.682 -3.731 -1.424 1.00 87.50 120 THR A C 1
ATOM 928 O O . THR A 1 120 ? 9.328 -4.848 -1.067 1.00 87.50 120 THR A O 1
ATOM 931 N N . TYR A 1 121 ? 10.719 -3.558 -2.242 1.00 79.25 121 TYR A N 1
ATOM 932 C CA . TYR A 1 121 ? 11.474 -4.682 -2.806 1.00 79.25 121 TYR A CA 1
ATOM 933 C C . TYR A 1 121 ? 12.433 -5.308 -1.783 1.00 79.25 121 TYR A C 1
ATOM 935 O O . TYR A 1 121 ? 12.478 -6.524 -1.613 1.00 79.25 121 TYR A O 1
ATOM 943 N N . ARG A 1 122 ? 13.177 -4.477 -1.042 1.00 80.12 122 ARG A N 1
ATOM 944 C CA . ARG A 1 122 ? 14.043 -4.926 0.058 1.00 80.12 122 ARG A CA 1
ATOM 945 C C . ARG A 1 122 ? 13.410 -4.696 1.418 1.00 80.12 122 ARG A C 1
ATOM 947 O O . ARG A 1 122 ? 12.529 -3.848 1.596 1.00 80.12 122 ARG A O 1
ATOM 954 N N . ARG A 1 123 ? 13.943 -5.433 2.396 1.00 87.12 123 ARG A N 1
ATOM 955 C CA . ARG A 1 123 ? 13.689 -5.197 3.816 1.00 87.12 123 ARG A CA 1
ATOM 956 C C . ARG A 1 123 ? 13.987 -3.739 4.160 1.00 87.12 123 ARG A C 1
ATOM 958 O O . ARG A 1 123 ? 15.028 -3.208 3.777 1.00 87.12 123 ARG A O 1
ATOM 965 N N . LEU A 1 124 ? 13.066 -3.115 4.893 1.00 89.31 124 LEU A N 1
ATOM 966 C CA . LEU A 1 124 ? 13.316 -1.823 5.524 1.00 89.31 124 LEU A CA 1
ATOM 967 C C . LEU A 1 124 ? 14.532 -1.953 6.447 1.00 89.31 124 LEU A C 1
ATOM 969 O O . LEU A 1 124 ? 14.735 -3.008 7.056 1.00 89.31 124 LEU A O 1
ATOM 973 N N . SER A 1 125 ? 15.309 -0.879 6.599 1.00 91.75 125 SER A N 1
ATOM 974 C CA . SER A 1 125 ? 16.311 -0.841 7.665 1.00 91.75 125 SER A CA 1
ATOM 975 C C . SER A 1 125 ? 15.630 -1.063 9.022 1.00 91.75 125 SER A C 1
ATOM 977 O O . SER A 1 125 ? 14.456 -0.720 9.207 1.00 91.75 125 SER A O 1
ATOM 979 N N . GLY A 1 126 ? 16.358 -1.627 9.992 1.00 93.44 126 GLY A N 1
ATOM 980 C CA . GLY A 1 126 ? 15.812 -1.859 11.334 1.00 93.44 126 GLY A CA 1
ATOM 981 C C . GLY A 1 126 ? 15.259 -0.577 11.970 1.00 93.44 126 GLY A C 1
ATOM 982 O O . GLY A 1 126 ? 14.215 -0.608 12.623 1.00 93.44 126 GLY A O 1
ATOM 983 N N . GLU A 1 127 ? 15.909 0.561 11.708 1.00 94.75 127 GLU A N 1
ATOM 984 C CA . GLU A 1 127 ? 15.446 1.884 12.126 1.00 94.75 127 GLU A CA 1
ATOM 985 C C . GLU A 1 127 ? 14.130 2.283 11.443 1.00 94.75 127 GLU A C 1
ATOM 987 O O . GLU A 1 127 ? 13.178 2.653 12.130 1.00 94.75 127 GLU A O 1
ATOM 992 N N . ALA A 1 128 ? 14.037 2.161 10.114 1.00 92.38 128 ALA A N 1
ATOM 993 C CA . ALA A 1 128 ? 12.833 2.517 9.365 1.00 92.38 128 ALA A CA 1
ATOM 994 C C . ALA A 1 128 ? 11.628 1.665 9.782 1.00 92.38 128 ALA A C 1
ATOM 996 O O . ALA A 1 128 ? 10.546 2.200 10.029 1.00 92.38 128 ALA A O 1
ATOM 997 N N . TYR A 1 129 ? 11.821 0.354 9.945 1.00 94.06 129 TYR A N 1
ATOM 998 C CA . TYR A 1 129 ? 10.772 -0.544 10.423 1.00 94.06 129 TYR A CA 1
ATOM 999 C C . TYR A 1 129 ? 10.307 -0.186 11.842 1.00 94.06 129 TYR A C 1
ATOM 1001 O O . TYR A 1 129 ? 9.105 -0.117 12.108 1.00 94.06 129 TYR A O 1
ATOM 1009 N N . ARG A 1 130 ? 11.246 0.082 12.761 1.00 94.56 130 ARG A N 1
ATOM 1010 C CA . ARG A 1 130 ? 10.931 0.457 14.147 1.00 94.56 130 ARG A CA 1
ATOM 1011 C C . ARG A 1 130 ? 10.192 1.793 14.216 1.00 94.56 130 ARG A C 1
ATOM 1013 O O . ARG A 1 130 ? 9.190 1.887 14.925 1.00 94.56 130 ARG A O 1
ATOM 1020 N N . ALA A 1 131 ? 10.647 2.796 13.464 1.00 93.25 131 ALA A N 1
ATOM 1021 C CA . ALA A 1 131 ? 9.989 4.095 13.369 1.00 93.25 131 ALA A CA 1
ATOM 1022 C C . ALA A 1 131 ? 8.547 3.949 12.862 1.00 93.25 131 ALA A C 1
ATOM 1024 O O . ALA A 1 131 ? 7.622 4.450 13.503 1.00 93.25 131 ALA A O 1
ATOM 1025 N N . PHE A 1 132 ? 8.348 3.188 11.781 1.00 94.56 132 PHE A N 1
ATOM 1026 C CA . PHE A 1 132 ? 7.029 2.927 11.209 1.00 94.56 132 PHE A CA 1
ATOM 1027 C C .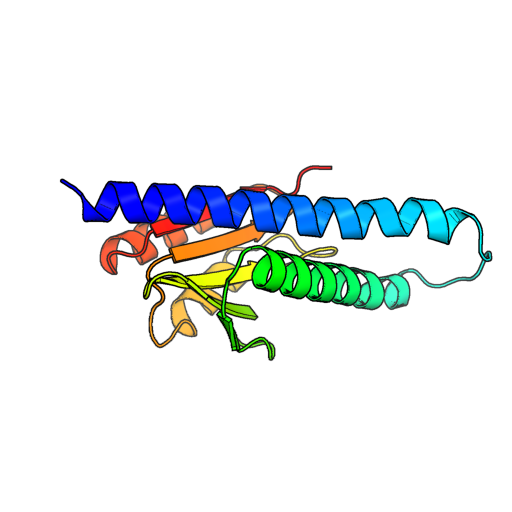 PHE A 1 132 ? 6.091 2.225 12.199 1.00 94.56 132 PHE A C 1
ATOM 1029 O O . PHE A 1 132 ? 4.979 2.696 12.434 1.00 94.56 132 PHE A O 1
ATOM 1036 N N . LYS A 1 133 ? 6.559 1.148 12.845 1.00 94.25 133 LYS A N 1
ATOM 1037 C CA . LYS A 1 133 ? 5.775 0.366 13.815 1.00 94.25 133 LYS A CA 1
ATOM 1038 C C . LYS A 1 133 ? 5.375 1.184 15.047 1.00 94.25 133 LYS A C 1
ATOM 1040 O O . LYS A 1 133 ? 4.250 1.069 15.531 1.00 94.25 133 LYS A O 1
ATOM 1045 N N . ASN A 1 134 ? 6.276 2.016 15.567 1.00 95.44 134 ASN A N 1
ATOM 1046 C CA . ASN A 1 134 ? 5.973 2.882 16.711 1.00 95.44 134 ASN A CA 1
ATOM 1047 C C . ASN A 1 134 ? 4.970 3.981 16.325 1.00 95.44 134 ASN A C 1
ATOM 1049 O O . ASN A 1 134 ? 4.003 4.248 17.047 1.00 95.44 134 ASN A O 1
ATOM 1053 N N . TRP A 1 135 ? 5.169 4.594 15.158 1.00 94.94 135 TRP A N 1
ATOM 1054 C CA . TRP A 1 135 ? 4.268 5.610 14.625 1.00 94.94 135 TRP A CA 1
ATOM 1055 C C . TRP A 1 135 ? 2.858 5.066 14.356 1.00 94.94 135 TRP A C 1
ATOM 1057 O O . TRP A 1 135 ? 1.885 5.752 14.677 1.00 94.94 135 TRP A O 1
ATOM 1067 N N . SER A 1 136 ? 2.729 3.847 13.826 1.00 94.81 136 SER A N 1
ATOM 1068 C CA . SER A 1 136 ? 1.426 3.230 13.562 1.00 94.81 136 SER A CA 1
ATOM 1069 C C . SER A 1 136 ? 0.722 2.827 14.859 1.00 94.81 136 SER A C 1
ATOM 1071 O O . SER A 1 136 ? -0.460 3.123 15.036 1.00 94.81 136 SER A O 1
ATOM 1073 N N . ARG A 1 137 ? 1.462 2.253 15.822 1.00 94.00 137 ARG A N 1
ATOM 1074 C CA . ARG A 1 137 ? 0.935 1.865 17.141 1.00 94.00 137 ARG A CA 1
ATOM 1075 C C . ARG A 1 137 ? 0.360 3.059 17.902 1.00 94.00 137 ARG A C 1
ATOM 1077 O O . ARG A 1 137 ? -0.754 2.970 18.402 1.00 94.00 137 ARG A O 1
ATOM 1084 N N . SER A 1 138 ? 1.078 4.183 17.937 1.00 93.56 138 SER A N 1
ATOM 1085 C CA . SER A 1 138 ? 0.614 5.431 18.581 1.00 93.56 138 SER A CA 1
ATOM 1086 C C . SER A 1 138 ? -0.636 6.052 17.942 1.00 93.56 138 SER A C 1
ATOM 1088 O O . SER A 1 138 ? -1.196 6.998 18.486 1.00 93.56 138 SER A O 1
ATOM 1090 N N . ARG A 1 139 ? -1.078 5.549 16.784 1.00 91.88 139 ARG A N 1
ATOM 1091 C CA . ARG A 1 139 ? -2.242 6.048 16.038 1.00 91.88 139 ARG A CA 1
ATOM 1092 C C . ARG A 1 139 ? -3.342 5.004 15.871 1.00 91.88 139 ARG A C 1
ATOM 1094 O O . ARG A 1 139 ? -4.307 5.286 15.173 1.00 91.88 139 ARG A O 1
ATOM 1101 N N . ASN A 1 140 ? -3.189 3.827 16.482 1.00 92.50 140 ASN A N 1
ATOM 1102 C CA . ASN A 1 140 ? -4.082 2.687 16.283 1.00 92.50 140 ASN A CA 1
ATOM 1103 C C . ASN A 1 140 ? -4.248 2.298 14.795 1.00 92.50 140 ASN A C 1
ATOM 1105 O O . ASN A 1 140 ? -5.338 1.954 14.350 1.00 92.50 140 ASN A O 1
ATOM 1109 N N . ILE A 1 141 ? -3.160 2.383 14.020 1.00 94.62 141 ILE A N 1
ATOM 1110 C CA . ILE A 1 141 ? -3.119 1.994 12.604 1.00 94.62 141 ILE A CA 1
ATOM 1111 C C . ILE A 1 141 ? -2.510 0.599 12.498 1.00 94.62 141 ILE A C 1
ATOM 1113 O O . ILE A 1 141 ? -1.422 0.346 13.034 1.00 94.62 141 ILE A O 1
ATOM 1117 N N . LEU A 1 142 ? -3.159 -0.291 11.748 1.00 95.19 142 LEU A N 1
ATOM 1118 C CA . LEU A 1 142 ? -2.575 -1.576 11.389 1.00 95.19 142 LEU A CA 1
ATOM 1119 C C . LEU A 1 142 ? -1.542 -1.376 10.271 1.00 95.19 142 LEU A C 1
ATOM 1121 O O . LEU A 1 142 ? -1.875 -1.180 9.104 1.00 95.19 142 LEU A O 1
ATOM 1125 N N . ALA A 1 143 ? -0.267 -1.409 10.649 1.00 92.81 143 ALA A N 1
ATOM 1126 C CA . ALA A 1 143 ? 0.854 -1.331 9.721 1.00 92.81 143 ALA A CA 1
ATOM 1127 C C . ALA A 1 143 ? 1.198 -2.716 9.161 1.00 92.81 143 ALA A C 1
ATOM 1129 O O . ALA A 1 143 ? 1.493 -3.643 9.915 1.00 92.81 143 ALA A O 1
ATOM 1130 N N . SER A 1 144 ? 1.227 -2.830 7.838 1.00 93.06 144 SER A N 1
ATOM 1131 C CA . SER A 1 144 ? 1.648 -4.018 7.105 1.00 93.06 144 SER A CA 1
ATOM 1132 C C . SER A 1 144 ? 2.776 -3.649 6.145 1.00 93.06 144 SER A C 1
ATOM 1134 O O . SER A 1 144 ? 2.711 -2.638 5.450 1.00 93.06 144 SER A O 1
ATOM 1136 N N . VAL A 1 145 ? 3.815 -4.476 6.087 1.00 91.06 145 VAL A N 1
ATOM 1137 C CA . VAL A 1 145 ? 4.902 -4.345 5.109 1.00 91.06 145 VAL A CA 1
ATOM 1138 C C . VAL A 1 145 ? 4.899 -5.612 4.270 1.00 91.06 145 VAL A C 1
ATOM 1140 O O . VAL A 1 145 ? 4.968 -6.709 4.818 1.00 91.06 145 VAL A O 1
ATOM 1143 N N . CYS A 1 146 ? 4.784 -5.467 2.956 1.00 88.19 146 CYS A N 1
ATOM 1144 C CA . CYS A 1 146 ? 4.865 -6.566 2.008 1.00 88.19 146 CYS A CA 1
ATOM 1145 C C . CYS A 1 146 ? 6.141 -6.406 1.184 1.00 88.19 146 CYS A C 1
ATOM 1147 O O . CYS A 1 146 ? 6.404 -5.345 0.606 1.00 88.19 146 CYS A O 1
ATOM 1149 N N . TYR A 1 147 ? 6.950 -7.463 1.183 1.00 84.94 147 TYR A N 1
ATOM 1150 C CA . TYR A 1 147 ? 8.185 -7.514 0.420 1.00 84.94 147 TYR A CA 1
ATOM 1151 C C . TYR A 1 147 ? 7.897 -8.119 -0.949 1.00 84.94 147 TYR A C 1
ATOM 1153 O O . TYR A 1 147 ? 7.509 -9.280 -1.032 1.00 84.94 147 TYR A O 1
ATOM 1161 N N . LEU A 1 148 ? 8.100 -7.335 -2.005 1.00 73.94 148 LEU A N 1
ATOM 1162 C CA . LEU A 1 148 ? 7.862 -7.731 -3.397 1.00 73.94 148 LEU A CA 1
ATOM 1163 C C . LEU A 1 148 ? 9.049 -8.533 -3.960 1.00 73.94 148 LEU A C 1
ATOM 1165 O O . LEU A 1 148 ? 9.524 -8.234 -5.054 1.00 73.94 148 LEU A O 1
ATOM 1169 N N . LEU A 1 149 ? 9.597 -9.463 -3.166 1.00 61.34 149 LEU A N 1
ATOM 1170 C CA . LEU A 1 149 ? 10.757 -10.262 -3.561 1.00 61.34 149 LEU A CA 1
ATOM 1171 C C . LEU A 1 149 ? 10.445 -10.980 -4.878 1.00 61.34 149 LEU A C 1
ATOM 1173 O O . LEU A 1 149 ? 9.357 -11.528 -5.035 1.00 61.34 149 LEU A O 1
ATOM 1177 N N . ASN A 1 150 ? 11.403 -10.898 -5.800 1.00 50.91 150 ASN A N 1
ATOM 1178 C CA . ASN A 1 150 ? 11.385 -11.589 -7.088 1.00 50.91 150 ASN A CA 1
ATOM 1179 C C . ASN A 1 150 ? 11.161 -13.093 -6.910 1.00 50.91 150 ASN A C 1
ATOM 1181 O O . ASN A 1 150 ? 11.806 -13.653 -5.990 1.00 50.91 150 ASN A O 1
#

Secondary structure (DSSP, 8-state):
-HHHHHHHHHHHHHHHHHHHHHHHHHHHHHHHTTS-----HHHHHHHHHHHHHHHHHHHHHHTTPEEEE-SSSSSSEEEEETTEEEEEEE-TTT----HHHHHHHHHH--SPPSEEEEEESSPPPHHHHHHHHHHHHTTT-EEEEEE---

pLDDT: mean 83.12, std 15.98, range [37.25, 97.25]

Radius of gyration: 15.83 Å; chains: 1; bounding box: 33×26×51 Å

Foldseek 3Di:
DPVVVVLVVVVVVLLVLLLQLLVQLVVVVVVVVPDDDDDDPVVVPVVSVVSSLVSSVVSCVVVPWAWPDQPCFQLNTWTDDPNFIEREREPPPPDADELVNLVRSLVRCPPPTQEYEYEGQDDYDPVSVVVNVVSCVVVNHHYHYDHNHD

Sequence (150 aa):
MDNKKKLEEIAAELRKVALEALSLACYGRLNERWSSMDQSYAGKGGLRAQLFRMNLLSCLDEAGWSIVSSNGGSPSIRAIKYGIEAGIESKWPYGNMNLGDVKRLMRECKPKPSIILLLTYRRLSGEAYRAFKNWSRSRNILASVCYLLN